Protein AF-A0A7Y9H619-F1 (afdb_monomer_lite)

Foldseek 3Di:
DDPQDPVNVVVVVVVVCVVQNVVVVVVVVVVVVVVVVVVVVVVVVVLVVCCVPPHPVVSVVCPCPPPVVNVVVVVVVVVVVVVVVVVVVVVPDPDDDDDDDDDDDDDYDDDDD

Organism: NCBI:txid1921566

Secondary structure (DSSP, 8-state):
-----HHHHHHHHHHHHHHH-TTHHHHHHHHHHHHHHHHHHHHHHHHHHHHHHH-HHHHHHHHHHH-HHHHHHHHHHHHHHHHHHHHHHSTT---------------------

pLDDT: mean 75.34, std 17.54, range [41.53, 97.0]

Structure (mmCIF, N/CA/C/O backbone):
data_AF-A0A7Y9H619-F1
#
_entry.id   AF-A0A7Y9H619-F1
#
loop_
_atom_site.group_PDB
_atom_site.id
_atom_site.type_symbol
_atom_site.label_atom_id
_atom_site.label_alt_id
_atom_site.label_comp_id
_atom_site.label_asym_id
_atom_site.label_entity_id
_atom_site.label_seq_id
_atom_site.pdbx_PDB_ins_code
_atom_site.Cartn_x
_atom_site.Cartn_y
_atom_site.Cartn_z
_atom_site.occupancy
_atom_site.B_iso_or_equiv
_atom_site.auth_seq_id
_atom_site.auth_comp_id
_atom_site.auth_asym_id
_atom_site.auth_atom_id
_atom_site.pdbx_PDB_model_num
ATOM 1 N N . MET A 1 1 ? -9.472 -18.718 -13.984 1.00 64.19 1 MET A N 1
ATOM 2 C CA . MET A 1 1 ? -9.658 -19.776 -12.963 1.00 64.19 1 MET A CA 1
ATOM 3 C C . MET A 1 1 ? -9.694 -19.228 -11.526 1.00 64.19 1 MET A C 1
ATOM 5 O O . MET A 1 1 ? -8.991 -19.726 -10.666 1.00 64.19 1 MET A O 1
ATOM 9 N N . PHE A 1 2 ? -10.572 -18.270 -11.216 1.00 72.88 2 PHE A N 1
ATOM 10 C CA . PHE A 1 2 ? -10.990 -17.988 -9.834 1.00 72.88 2 PHE A CA 1
ATOM 11 C C . PHE A 1 2 ? -12.449 -17.536 -9.887 1.00 72.88 2 PHE A C 1
ATOM 13 O O . PHE A 1 2 ? -12.740 -16.375 -10.151 1.00 72.88 2 PHE A O 1
ATOM 20 N N . GLY A 1 3 ? -13.370 -18.489 -9.739 1.00 82.62 3 GLY A N 1
ATOM 21 C CA . GLY A 1 3 ? -14.810 -18.231 -9.660 1.00 82.62 3 GLY A CA 1
ATOM 22 C C . GLY A 1 3 ? -15.199 -17.743 -8.267 1.00 82.62 3 GLY A C 1
ATOM 23 O O . GLY A 1 3 ? -15.964 -18.411 -7.586 1.00 82.62 3 GLY A O 1
ATOM 24 N N . ILE A 1 4 ? -14.600 -16.641 -7.810 1.00 86.31 4 ILE A N 1
ATOM 25 C CA . ILE A 1 4 ? -14.902 -16.035 -6.509 1.00 86.31 4 ILE A CA 1
ATOM 26 C C . ILE A 1 4 ? -15.941 -14.945 -6.745 1.00 86.31 4 ILE A C 1
ATOM 28 O O . ILE A 1 4 ? -15.640 -13.910 -7.342 1.00 86.31 4 ILE A O 1
ATOM 32 N N . GLY A 1 5 ? -17.166 -15.187 -6.291 1.00 92.25 5 GLY A N 1
ATOM 33 C CA . GLY A 1 5 ? -18.209 -14.180 -6.238 1.00 92.25 5 GLY A CA 1
ATOM 34 C C . GLY A 1 5 ? -18.122 -13.337 -4.966 1.00 92.25 5 GLY A C 1
ATOM 35 O O . GLY A 1 5 ? -17.282 -13.540 -4.085 1.00 92.25 5 GLY A O 1
ATOM 36 N N . LEU A 1 6 ? -19.040 -12.374 -4.856 1.00 95.06 6 LEU A N 1
ATOM 37 C CA . LEU A 1 6 ? -19.244 -11.606 -3.627 1.00 95.06 6 LEU A CA 1
ATOM 38 C C . LEU A 1 6 ? -19.458 -12.482 -2.372 1.00 95.06 6 LEU A C 1
ATOM 40 O O . LEU A 1 6 ? -18.857 -12.152 -1.346 1.00 95.06 6 LEU A O 1
ATOM 44 N N . PRO A 1 7 ? -20.262 -13.570 -2.394 1.00 95.31 7 PRO A N 1
ATOM 45 C CA . PRO A 1 7 ? -20.449 -14.388 -1.197 1.00 95.31 7 PRO A CA 1
ATOM 46 C C . PRO A 1 7 ? -19.173 -15.134 -0.786 1.00 95.31 7 PRO A C 1
ATOM 48 O O . PRO A 1 7 ? -18.835 -15.148 0.396 1.00 95.31 7 PRO A O 1
ATOM 51 N N . GLU A 1 8 ? -18.410 -15.686 -1.730 1.00 94.75 8 GLU A N 1
ATOM 52 C CA . GLU A 1 8 ? -17.138 -16.355 -1.439 1.00 94.75 8 GLU A CA 1
ATOM 53 C C . GLU A 1 8 ? -16.109 -15.370 -0.870 1.00 94.75 8 GLU A C 1
ATOM 55 O O . GLU A 1 8 ? -15.419 -15.680 0.104 1.00 94.75 8 GLU A O 1
ATOM 60 N N . LEU A 1 9 ? -16.050 -14.150 -1.416 1.00 95.38 9 LEU A N 1
ATOM 61 C CA . LEU A 1 9 ? -15.198 -13.084 -0.891 1.00 95.38 9 LEU A CA 1
ATOM 62 C C . LEU A 1 9 ? -15.567 -12.725 0.558 1.00 95.38 9 LEU A C 1
ATOM 64 O O . LEU A 1 9 ? -14.678 -12.526 1.386 1.00 95.38 9 LEU A O 1
ATOM 68 N N . ALA A 1 10 ? -16.862 -12.673 0.885 1.00 95.50 10 ALA A N 1
ATOM 69 C CA . ALA A 1 10 ? -17.329 -12.390 2.240 1.00 95.50 10 ALA A CA 1
ATOM 70 C C . ALA A 1 10 ? -16.909 -13.483 3.237 1.00 95.50 10 ALA A C 1
ATOM 72 O O . ALA A 1 10 ? -16.492 -13.165 4.351 1.00 95.50 10 ALA A O 1
ATOM 73 N N . VAL A 1 11 ? -16.950 -14.757 2.831 1.00 96.25 11 VAL A N 1
ATOM 74 C CA . VAL A 1 11 ? -16.474 -15.880 3.656 1.00 96.25 11 VAL A CA 1
ATOM 75 C C . VAL A 1 11 ? -14.970 -15.767 3.912 1.00 96.25 11 VAL A C 1
ATOM 77 O O . VAL A 1 11 ? -14.529 -15.880 5.056 1.00 96.25 11 VAL A O 1
ATOM 80 N N . ILE A 1 12 ? -14.176 -15.475 2.879 1.00 94.62 12 ILE A N 1
ATOM 81 C CA . ILE A 1 12 ? -12.725 -15.274 3.020 1.00 9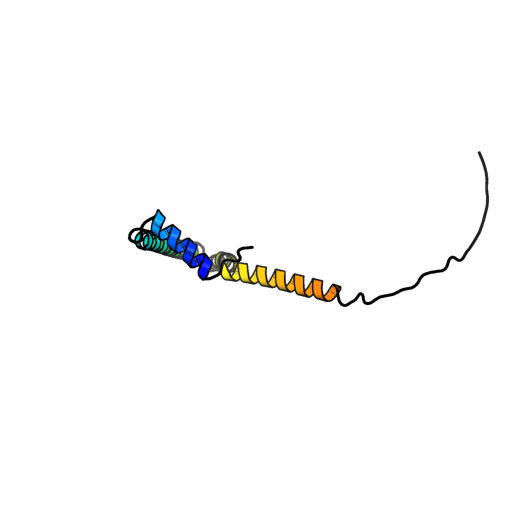4.62 12 ILE A CA 1
ATOM 82 C C . ILE A 1 12 ? -12.433 -14.093 3.952 1.00 94.62 12 ILE A C 1
ATOM 84 O O . ILE A 1 12 ? -11.598 -14.206 4.849 1.00 94.62 12 ILE A O 1
ATOM 88 N N . ALA A 1 13 ? -13.140 -12.974 3.778 1.00 94.06 13 ALA A N 1
ATOM 89 C CA . ALA A 1 13 ? -12.998 -11.804 4.636 1.00 94.06 13 ALA A CA 1
ATOM 90 C C . ALA A 1 13 ? -13.360 -12.126 6.092 1.00 94.06 13 ALA A C 1
ATOM 92 O O . ALA A 1 13 ? -12.637 -11.720 6.998 1.00 94.06 13 ALA A O 1
ATOM 93 N N . PHE A 1 14 ? -14.424 -12.899 6.322 1.00 95.88 14 PHE A N 1
ATOM 94 C CA . PHE A 1 14 ? -14.812 -13.346 7.656 1.00 95.88 14 PHE A CA 1
ATOM 95 C C . PHE A 1 14 ? -13.697 -14.156 8.326 1.00 95.88 14 PHE A C 1
ATOM 97 O O . PHE A 1 14 ? -13.278 -13.818 9.432 1.00 95.88 14 PHE A O 1
ATOM 104 N N . PHE A 1 15 ? -13.148 -15.165 7.644 1.00 96.25 15 PHE A N 1
ATOM 105 C CA . PHE A 1 15 ? -12.019 -15.928 8.180 1.00 96.25 15 PHE A CA 1
ATOM 106 C C . PHE A 1 15 ? -10.779 -15.054 8.393 1.00 96.25 15 PHE A C 1
ATOM 108 O O . PHE A 1 15 ? -10.129 -15.167 9.429 1.00 96.25 15 PHE A O 1
ATOM 115 N N . GLY A 1 16 ? -10.482 -14.132 7.475 1.00 94.88 16 GLY A N 1
ATOM 116 C CA . GLY A 1 16 ? -9.384 -13.176 7.632 1.00 94.88 16 GLY A CA 1
ATOM 117 C C . GLY A 1 16 ? -9.538 -12.298 8.879 1.00 94.88 16 GLY A C 1
ATOM 118 O O . GLY A 1 16 ? -8.575 -12.096 9.618 1.00 94.88 16 GLY A O 1
ATOM 119 N N . VAL A 1 17 ? -10.758 -11.828 9.153 1.00 95.38 17 VAL A N 1
ATOM 120 C CA . VAL A 1 17 ? -11.099 -11.056 10.357 1.00 95.38 17 VAL A CA 1
ATOM 121 C C . VAL A 1 17 ? -10.976 -11.902 11.617 1.00 95.38 17 VAL A C 1
ATOM 123 O O . VAL A 1 17 ? -10.455 -11.410 12.612 1.00 95.38 17 VAL A O 1
ATOM 126 N N . VAL A 1 18 ? -11.418 -13.159 11.599 1.00 95.69 18 VAL A N 1
ATOM 127 C CA . VAL A 1 18 ? -11.342 -14.044 12.771 1.00 95.69 18 VAL A CA 1
ATOM 128 C C . VAL A 1 18 ? -9.895 -14.418 13.103 1.00 95.69 18 VAL A C 1
ATOM 130 O O . VAL A 1 18 ? -9.519 -14.395 14.271 1.00 95.69 18 VAL A O 1
ATOM 133 N N . LEU A 1 19 ? -9.072 -14.729 12.098 1.00 94.56 19 LEU A N 1
ATOM 134 C CA . LEU A 1 19 ? -7.673 -15.123 12.300 1.00 94.56 19 LEU A CA 1
ATOM 135 C C . LEU A 1 19 ? -6.799 -13.948 12.754 1.00 94.56 19 LEU A C 1
ATOM 137 O O . LEU A 1 19 ? -5.972 -14.102 13.648 1.00 94.56 19 LEU A O 1
ATOM 141 N N . MET A 1 20 ? -6.958 -12.782 12.122 1.00 92.94 20 MET A N 1
ATOM 142 C CA . MET A 1 20 ? -6.105 -11.616 12.375 1.00 92.94 20 MET A CA 1
ATOM 143 C C . MET A 1 20 ? -6.664 -10.696 13.473 1.00 92.94 20 MET A C 1
ATOM 145 O O . MET A 1 20 ? -5.910 -10.006 14.160 1.00 92.94 20 MET A O 1
ATOM 149 N N . GLY A 1 21 ? -7.987 -10.666 13.625 1.00 93.06 21 GLY A N 1
ATOM 150 C CA . GLY A 1 21 ? -8.739 -9.737 14.463 1.00 93.06 21 GLY A CA 1
ATOM 151 C C . GLY A 1 21 ? -9.277 -8.523 13.677 1.00 93.06 21 GLY A C 1
ATOM 152 O O . GLY A 1 21 ? -8.534 -7.922 12.887 1.00 93.06 21 GLY A O 1
ATOM 153 N N . PRO A 1 22 ? -10.535 -8.093 13.920 1.00 92.62 22 PRO A N 1
ATOM 154 C CA . PRO A 1 22 ? -11.159 -6.956 13.229 1.00 92.62 22 PRO A CA 1
ATOM 155 C C . PRO A 1 22 ? -10.432 -5.631 13.470 1.00 92.62 22 PRO A C 1
ATOM 157 O O . PRO A 1 22 ? -10.440 -4.764 12.602 1.00 92.62 22 PRO A O 1
ATOM 160 N N . ASP A 1 23 ? -9.752 -5.489 14.608 1.00 93.31 23 ASP A N 1
ATOM 161 C CA . ASP A 1 23 ? -9.017 -4.271 14.957 1.00 93.31 23 ASP A CA 1
ATOM 162 C C . ASP A 1 23 ? -7.657 -4.168 14.247 1.00 93.31 23 ASP A C 1
ATOM 164 O O . ASP A 1 23 ? -7.142 -3.071 14.019 1.00 93.31 23 ASP A O 1
ATOM 168 N N . LYS A 1 24 ? -7.052 -5.307 13.876 1.00 92.56 24 LYS A N 1
ATOM 169 C CA . LYS A 1 24 ? -5.711 -5.364 13.266 1.00 92.56 24 LYS A CA 1
ATOM 170 C C . LYS A 1 24 ? -5.754 -5.134 11.757 1.00 92.56 24 LYS A C 1
ATOM 172 O O . LYS A 1 24 ? -4.895 -4.431 11.225 1.00 92.56 24 LYS A O 1
ATOM 177 N N . LEU A 1 25 ? -6.758 -5.686 11.073 1.00 92.44 25 LEU A N 1
ATOM 178 C CA . LEU A 1 25 ? -6.933 -5.567 9.620 1.00 92.44 25 LEU A CA 1
ATOM 179 C C . LEU A 1 25 ? -6.936 -4.128 9.078 1.00 92.44 25 LEU A C 1
ATOM 181 O O . LEU A 1 25 ? -6.172 -3.860 8.149 1.00 92.44 25 LEU A O 1
ATOM 185 N N . PRO A 1 26 ? -7.724 -3.176 9.618 1.00 90.75 26 PRO A N 1
ATOM 186 C CA . PRO A 1 26 ? -7.723 -1.805 9.115 1.00 90.75 26 PRO A CA 1
ATOM 187 C C . PRO A 1 26 ? -6.373 -1.118 9.338 1.00 90.75 26 PRO A C 1
ATOM 189 O O . PRO A 1 26 ? -5.955 -0.308 8.513 1.00 90.75 26 PRO A O 1
ATOM 192 N N . GLY A 1 27 ? -5.660 -1.459 10.416 1.00 94.19 27 GLY A N 1
ATOM 193 C CA . GLY A 1 27 ? -4.288 -1.006 10.638 1.00 94.19 27 GLY A CA 1
ATOM 194 C C . GLY A 1 27 ? -3.333 -1.518 9.558 1.00 94.19 27 GLY A C 1
ATOM 195 O O . GLY A 1 27 ? -2.603 -0.728 8.962 1.00 94.19 27 GLY A O 1
ATOM 196 N N . LEU A 1 28 ? -3.393 -2.817 9.256 1.00 93.62 28 LEU A N 1
ATOM 197 C CA . LEU A 1 28 ? -2.557 -3.461 8.240 1.00 93.62 28 LEU A CA 1
ATOM 198 C C . LEU A 1 28 ? -2.831 -2.906 6.833 1.00 93.62 28 LEU A C 1
ATOM 200 O O . LEU A 1 28 ? -1.905 -2.562 6.103 1.00 93.62 28 LEU A O 1
ATOM 204 N N . ALA A 1 29 ? -4.108 -2.736 6.480 1.00 94.00 29 ALA A N 1
ATOM 205 C CA . ALA A 1 29 ? -4.522 -2.148 5.210 1.00 94.00 29 ALA A CA 1
ATOM 206 C C . ALA A 1 29 ? -4.017 -0.706 5.055 1.00 94.00 29 ALA A C 1
ATOM 208 O O . ALA A 1 29 ? -3.542 -0.326 3.986 1.00 94.00 29 ALA A O 1
ATOM 209 N N . ARG A 1 30 ? -4.064 0.098 6.128 1.00 96.12 30 ARG A N 1
ATOM 210 C CA . ARG A 1 30 ? -3.514 1.463 6.130 1.00 96.12 30 ARG A CA 1
ATOM 211 C C . ARG A 1 30 ? -2.003 1.469 5.920 1.00 96.12 30 ARG A C 1
ATOM 213 O O . ARG A 1 30 ? -1.526 2.290 5.144 1.00 96.12 30 ARG A O 1
ATOM 220 N N . GLN A 1 31 ? -1.269 0.562 6.564 1.00 96.12 31 GLN A N 1
ATOM 221 C CA . GLN A 1 31 ? 0.181 0.436 6.378 1.00 96.12 31 GLN A CA 1
ATOM 222 C C . GLN A 1 31 ? 0.529 0.053 4.936 1.00 96.12 31 GLN A C 1
ATOM 224 O O . GLN A 1 31 ? 1.380 0.696 4.324 1.00 96.12 31 GLN A O 1
ATOM 229 N N . LEU A 1 32 ? -0.183 -0.919 4.355 1.00 96.62 32 LEU A N 1
ATOM 230 C CA . LEU A 1 32 ? -0.020 -1.282 2.944 1.00 96.62 32 LEU A CA 1
ATOM 231 C C . LEU A 1 32 ? -0.327 -0.101 2.018 1.00 96.62 32 LEU A C 1
ATOM 233 O O . LEU A 1 32 ? 0.459 0.206 1.126 1.00 96.62 32 LEU A O 1
ATOM 237 N N . ALA A 1 33 ? -1.436 0.604 2.252 1.00 96.44 33 ALA A N 1
ATOM 238 C CA . ALA A 1 33 ? -1.819 1.764 1.453 1.00 96.44 33 ALA A CA 1
ATOM 239 C C . ALA A 1 33 ? -0.774 2.889 1.534 1.00 96.44 33 ALA A C 1
ATOM 241 O O . ALA A 1 33 ? -0.457 3.523 0.526 1.00 96.44 33 ALA A O 1
ATOM 242 N N . GLN A 1 34 ? -0.210 3.126 2.719 1.00 97.00 34 GLN A N 1
ATOM 243 C CA . GLN A 1 34 ? 0.887 4.072 2.909 1.00 97.00 34 GLN A CA 1
ATOM 244 C C . GLN A 1 34 ? 2.153 3.624 2.174 1.00 97.00 34 GLN A C 1
ATOM 246 O O . GLN A 1 34 ? 2.777 4.457 1.520 1.00 97.00 34 GLN A O 1
ATOM 251 N N . GLY A 1 35 ? 2.488 2.331 2.213 1.00 96.81 35 GLY A N 1
ATOM 252 C CA . GLY A 1 35 ? 3.606 1.752 1.467 1.00 96.81 35 GLY A CA 1
ATOM 253 C C . GLY A 1 35 ? 3.448 1.918 -0.043 1.00 96.81 35 GLY A C 1
ATOM 254 O O . GLY A 1 35 ? 4.348 2.434 -0.697 1.00 96.81 35 GLY A O 1
ATOM 255 N N . ILE A 1 36 ? 2.273 1.595 -0.591 1.00 96.50 36 ILE A N 1
ATOM 256 C CA . ILE A 1 36 ? 1.959 1.787 -2.017 1.00 96.50 36 ILE A CA 1
ATOM 257 C C . ILE A 1 36 ? 2.056 3.270 -2.398 1.00 96.50 36 ILE A C 1
ATOM 259 O O . ILE A 1 36 ? 2.635 3.621 -3.424 1.00 96.50 36 ILE A O 1
ATOM 263 N N . LYS A 1 37 ? 1.527 4.170 -1.561 1.00 95.81 37 LYS A N 1
ATOM 264 C CA . LYS A 1 37 ? 1.607 5.617 -1.799 1.00 95.81 37 LYS A CA 1
ATOM 265 C C . LYS A 1 37 ? 3.047 6.130 -1.756 1.00 95.81 37 LYS A C 1
ATOM 267 O O . LYS A 1 37 ? 3.395 7.017 -2.531 1.00 95.81 37 LYS A O 1
ATOM 272 N N . ALA A 1 38 ? 3.865 5.603 -0.849 1.00 95.00 38 ALA A N 1
ATOM 273 C CA . ALA A 1 38 ? 5.282 5.932 -0.760 1.00 95.00 38 ALA A CA 1
ATOM 274 C C . ALA A 1 38 ? 6.050 5.414 -1.983 1.00 95.00 38 ALA A C 1
ATOM 276 O O . ALA A 1 38 ? 6.800 6.180 -2.575 1.00 95.00 38 ALA A O 1
ATOM 277 N N . ALA A 1 39 ? 5.797 4.175 -2.410 1.00 95.19 39 ALA A N 1
ATOM 278 C CA . ALA A 1 39 ? 6.380 3.599 -3.619 1.00 95.19 39 ALA A CA 1
ATOM 279 C C . ALA A 1 39 ? 6.035 4.424 -4.867 1.00 95.19 39 ALA A C 1
ATOM 281 O O . ALA A 1 39 ? 6.927 4.757 -5.640 1.00 95.19 39 ALA A O 1
ATOM 282 N N . ARG A 1 40 ? 4.769 4.842 -5.020 1.00 91.75 40 ARG A N 1
ATOM 283 C CA . ARG A 1 40 ? 4.353 5.723 -6.121 1.00 91.75 40 ARG A CA 1
ATOM 284 C C . ARG A 1 40 ? 5.128 7.042 -6.128 1.00 91.75 40 ARG A C 1
ATOM 286 O O . ARG A 1 40 ? 5.700 7.399 -7.145 1.00 91.75 40 ARG A O 1
ATOM 293 N N . ARG A 1 41 ? 5.201 7.720 -4.978 1.00 92.19 41 ARG A N 1
ATOM 294 C CA . ARG A 1 41 ? 5.954 8.980 -4.837 1.00 92.19 41 ARG A CA 1
ATOM 295 C C . ARG A 1 41 ? 7.438 8.815 -5.139 1.00 92.19 41 ARG A C 1
ATOM 297 O O . ARG A 1 41 ? 8.038 9.732 -5.674 1.00 92.19 41 ARG A O 1
ATOM 304 N N . MET A 1 42 ? 8.012 7.672 -4.769 1.00 92.12 42 MET A N 1
ATOM 305 C CA . MET A 1 42 ? 9.412 7.358 -5.031 1.00 92.12 42 MET A CA 1
ATOM 306 C C . MET A 1 42 ? 9.667 7.169 -6.528 1.00 92.12 42 MET A C 1
ATOM 308 O O . MET A 1 42 ? 10.643 7.699 -7.045 1.00 92.12 42 MET A O 1
ATOM 312 N N . GLY A 1 43 ? 8.762 6.482 -7.233 1.00 89.25 43 GLY A N 1
ATOM 313 C CA . GLY A 1 43 ? 8.797 6.397 -8.695 1.00 89.25 43 GLY A CA 1
ATOM 314 C C . GLY A 1 43 ? 8.684 7.772 -9.356 1.00 89.25 43 GLY A C 1
ATOM 315 O O . GLY A 1 43 ? 9.480 8.090 -10.234 1.00 89.25 43 GLY A O 1
ATOM 316 N N . ASP A 1 44 ? 7.765 8.615 -8.874 1.00 86.81 44 ASP A N 1
ATOM 317 C CA . ASP A 1 44 ? 7.590 9.983 -9.376 1.00 86.81 44 ASP A CA 1
ATOM 318 C C . ASP A 1 44 ? 8.860 10.839 -9.160 1.00 86.81 44 ASP A C 1
ATOM 320 O O . ASP A 1 44 ? 9.294 11.531 -10.076 1.00 86.81 44 ASP A O 1
ATOM 324 N N . SER A 1 45 ? 9.507 10.759 -7.988 1.00 86.81 45 SER A N 1
ATOM 325 C CA . SER A 1 45 ? 10.744 11.511 -7.711 1.00 86.81 45 SER A CA 1
ATOM 326 C C . SER A 1 45 ? 11.936 11.033 -8.536 1.00 86.81 45 SER A C 1
ATOM 328 O O . SER A 1 45 ? 12.678 11.853 -9.061 1.00 86.81 45 SER A O 1
ATOM 330 N N . VAL A 1 46 ? 12.099 9.713 -8.693 1.00 86.69 46 VAL A N 1
ATOM 331 C CA . VAL A 1 46 ? 13.160 9.145 -9.541 1.00 86.69 46 VAL A CA 1
ATOM 332 C C . VAL A 1 46 ? 12.968 9.615 -10.981 1.00 86.69 46 VAL A C 1
ATOM 334 O O . VAL A 1 46 ? 13.927 10.015 -11.633 1.00 86.69 46 VAL A O 1
ATOM 337 N N . ARG A 1 47 ? 11.720 9.651 -11.459 1.00 81.00 47 ARG A N 1
ATOM 338 C CA . ARG A 1 47 ? 11.406 10.182 -12.782 1.00 81.00 47 ARG A CA 1
ATOM 339 C C . ARG A 1 47 ? 11.793 11.653 -12.933 1.00 81.00 47 ARG A C 1
ATOM 341 O O . ARG A 1 47 ? 12.394 12.013 -13.944 1.00 81.00 47 ARG A O 1
ATOM 348 N N . ASP A 1 48 ? 11.435 12.493 -11.966 1.00 84.75 48 ASP A N 1
ATOM 349 C CA . ASP A 1 48 ? 11.762 13.924 -11.992 1.00 84.75 48 ASP A CA 1
ATOM 350 C C . ASP A 1 48 ? 13.284 14.161 -11.980 1.00 84.75 48 ASP A C 1
ATOM 352 O O . ASP A 1 48 ? 13.784 15.019 -12.717 1.00 84.75 48 ASP A O 1
ATOM 356 N N . ASP A 1 49 ? 14.034 13.355 -11.226 1.00 82.94 49 ASP A N 1
ATOM 357 C CA . ASP A 1 49 ? 15.499 13.408 -11.176 1.00 82.94 49 ASP A CA 1
ATOM 358 C C . ASP A 1 49 ? 16.140 12.985 -12.510 1.00 82.94 49 ASP A C 1
ATOM 360 O O . ASP A 1 49 ? 17.056 13.655 -13.004 1.00 82.94 49 ASP A O 1
ATOM 364 N N . LEU A 1 50 ? 15.639 11.912 -13.136 1.00 80.62 50 LEU A N 1
ATOM 365 C CA . LEU A 1 50 ? 16.070 11.456 -14.465 1.00 80.62 50 LEU A CA 1
ATOM 366 C C . LEU A 1 50 ? 15.772 12.510 -15.537 1.00 80.62 50 LEU A C 1
ATOM 368 O O . LEU A 1 50 ? 16.644 12.828 -16.347 1.00 80.62 50 LEU A O 1
ATOM 372 N N . ARG A 1 51 ? 14.580 13.115 -15.498 1.00 79.88 51 ARG A N 1
ATOM 373 C CA . ARG A 1 51 ? 14.174 14.187 -16.418 1.00 79.88 51 ARG A CA 1
ATOM 374 C C . ARG A 1 51 ? 15.063 15.424 -16.289 1.00 79.88 51 ARG A C 1
ATOM 376 O O . ARG A 1 51 ? 15.442 16.018 -17.296 1.00 79.88 51 ARG A O 1
ATOM 383 N N . THR A 1 52 ? 15.424 15.792 -15.060 1.00 79.50 52 THR A N 1
ATOM 384 C CA . THR A 1 52 ? 16.282 16.954 -14.776 1.00 79.50 52 THR A CA 1
ATOM 385 C C . THR A 1 52 ? 17.736 16.713 -15.187 1.00 79.50 52 THR A C 1
ATOM 387 O O . THR A 1 52 ? 18.412 17.642 -15.626 1.00 79.50 52 THR A O 1
ATOM 390 N N . SER A 1 53 ? 18.222 15.474 -15.066 1.00 76.44 53 SER A N 1
ATOM 391 C CA . SER A 1 53 ? 19.637 15.139 -15.275 1.00 76.44 53 SER A CA 1
ATOM 392 C C . SER A 1 53 ? 19.978 14.741 -16.715 1.00 76.44 53 SER A C 1
ATOM 394 O O . SER A 1 53 ? 21.102 14.973 -17.156 1.00 76.44 53 SER A O 1
ATOM 396 N N . LEU A 1 54 ? 19.043 14.124 -17.444 1.00 71.88 54 LEU A N 1
ATOM 397 C CA . LEU A 1 54 ? 19.297 13.504 -18.753 1.00 71.88 54 LEU A CA 1
ATOM 398 C C . LEU A 1 54 ? 18.504 14.146 -19.907 1.00 71.88 54 LEU A C 1
ATOM 400 O O . LEU A 1 54 ? 18.755 13.819 -21.065 1.00 71.88 54 LEU A O 1
ATOM 404 N N . GLY A 1 55 ? 17.610 15.097 -19.610 1.00 67.56 55 GLY A N 1
ATOM 405 C CA . GLY A 1 55 ? 16.796 15.800 -20.603 1.00 67.56 55 GLY A CA 1
ATOM 406 C C . GLY A 1 55 ? 15.491 15.077 -20.959 1.00 67.56 55 GLY A C 1
ATOM 407 O O . GLY A 1 55 ? 15.292 13.903 -20.647 1.00 67.56 55 GLY A O 1
ATOM 408 N N . ASP A 1 56 ? 14.582 15.811 -21.608 1.00 66.69 56 ASP A N 1
ATOM 409 C CA . ASP A 1 56 ? 13.188 15.397 -21.864 1.00 66.69 56 ASP A CA 1
ATOM 410 C C . ASP A 1 56 ? 13.076 14.133 -22.748 1.00 66.69 56 ASP A C 1
ATOM 412 O O . ASP A 1 56 ? 12.085 13.410 -22.665 1.00 66.69 56 ASP A O 1
ATOM 416 N N . ASP A 1 57 ? 14.122 13.811 -23.520 1.00 62.22 57 ASP A N 1
ATOM 417 C CA . ASP A 1 57 ? 14.127 12.733 -24.521 1.00 62.22 57 ASP A CA 1
ATOM 418 C C . ASP A 1 57 ? 14.115 11.301 -23.937 1.00 62.22 57 ASP A C 1
ATOM 420 O O . ASP A 1 57 ? 13.693 10.369 -24.620 1.00 62.22 57 ASP A O 1
ATOM 424 N N . TYR A 1 58 ? 14.539 11.092 -22.681 1.00 59.72 58 TYR A N 1
ATOM 425 C CA . TYR A 1 58 ? 14.603 9.749 -22.064 1.00 59.72 58 TYR A CA 1
ATOM 426 C C . TYR A 1 58 ? 13.476 9.460 -21.069 1.00 59.72 58 TYR A C 1
ATOM 428 O O . TYR A 1 58 ? 13.149 8.298 -20.825 1.00 59.72 58 TYR A O 1
ATOM 436 N N . ALA A 1 59 ? 12.827 10.495 -20.532 1.00 62.41 59 ALA A N 1
ATOM 437 C CA . ALA A 1 59 ? 11.732 10.317 -19.583 1.00 62.41 59 ALA A CA 1
ATOM 438 C C . ALA A 1 59 ? 10.510 9.646 -20.239 1.00 62.41 59 ALA A C 1
ATOM 440 O O . ALA A 1 59 ? 9.814 8.854 -19.597 1.00 62.41 59 ALA A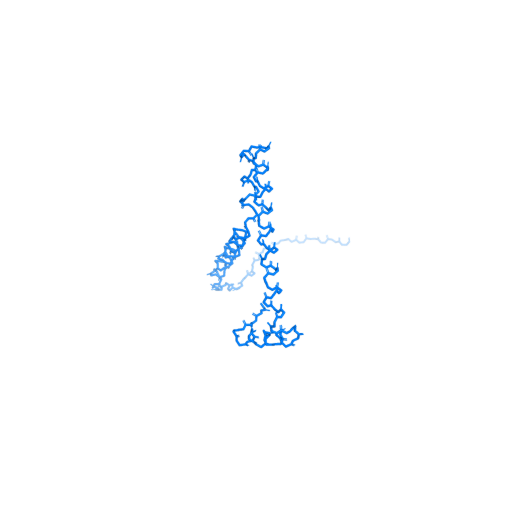 O 1
ATOM 441 N N . ASP A 1 60 ? 10.236 9.941 -21.512 1.00 60.91 60 ASP A N 1
ATOM 442 C CA . ASP A 1 60 ? 9.075 9.413 -22.241 1.00 60.91 60 ASP A CA 1
ATOM 443 C C . ASP A 1 60 ? 9.224 7.952 -22.691 1.00 60.91 60 ASP A C 1
ATOM 445 O O . ASP A 1 60 ? 8.214 7.250 -22.812 1.00 60.91 60 ASP A O 1
ATOM 449 N N . LEU A 1 61 ? 10.459 7.467 -22.861 1.00 60.47 61 LEU A N 1
ATOM 450 C CA . LEU A 1 61 ? 10.744 6.064 -23.186 1.00 60.47 61 LEU A CA 1
ATOM 451 C C . LEU A 1 61 ? 10.423 5.136 -22.006 1.00 60.47 61 LEU A C 1
ATOM 453 O O . LEU A 1 61 ? 9.851 4.070 -22.209 1.00 60.47 61 LEU A O 1
ATOM 457 N N . GLU A 1 62 ? 10.688 5.566 -20.770 1.00 60.31 62 GLU A N 1
ATOM 458 C CA . GLU A 1 62 ? 10.334 4.784 -19.579 1.00 60.31 62 GLU A CA 1
ATOM 459 C C . GLU A 1 62 ? 8.836 4.865 -19.234 1.00 60.31 62 GLU A C 1
ATOM 461 O O . GLU A 1 62 ? 8.325 3.973 -18.566 1.00 60.31 62 GLU A O 1
ATOM 466 N N . LEU A 1 63 ? 8.081 5.870 -19.709 1.00 54.44 63 LEU A N 1
ATOM 467 C CA . LEU A 1 63 ? 6.660 6.029 -19.338 1.00 54.44 63 LEU A CA 1
ATOM 468 C C . LEU A 1 63 ? 5.637 5.367 -20.238 1.00 54.44 63 LEU A C 1
ATOM 470 O O . LEU A 1 63 ? 4.588 4.956 -19.745 1.00 54.44 63 LEU A O 1
ATOM 474 N N . ARG A 1 64 ? 5.909 5.253 -21.538 1.00 60.16 64 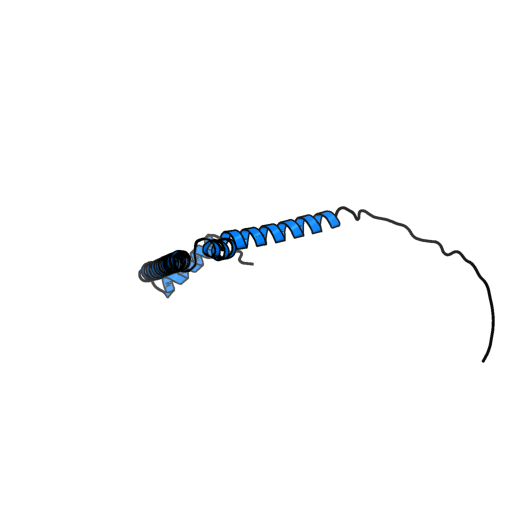ARG A N 1
ATOM 475 C CA . ARG A 1 64 ? 5.002 4.532 -22.445 1.00 60.16 64 ARG A CA 1
ATOM 476 C C . ARG A 1 64 ? 5.096 3.016 -22.299 1.00 60.16 64 ARG A C 1
ATOM 478 O O . ARG A 1 64 ? 4.187 2.339 -22.778 1.00 60.16 64 ARG A O 1
ATOM 485 N N . ASP A 1 65 ? 6.144 2.516 -21.645 1.00 59.41 65 ASP A N 1
ATOM 486 C CA . ASP A 1 65 ? 6.375 1.083 -21.450 1.00 59.41 65 ASP A CA 1
ATOM 487 C C . ASP A 1 65 ? 6.202 0.594 -20.001 1.00 59.41 65 ASP A C 1
ATOM 489 O O . ASP A 1 65 ? 5.975 -0.597 -19.814 1.00 59.41 65 ASP A O 1
ATOM 493 N N . LEU A 1 66 ? 6.211 1.462 -18.974 1.00 60.00 66 LEU A N 1
ATOM 494 C CA . LEU A 1 66 ? 5.969 1.043 -17.576 1.00 60.00 66 LEU A CA 1
ATOM 495 C C . LEU A 1 66 ? 4.553 1.312 -17.039 1.00 60.00 66 LEU A C 1
ATOM 497 O O . LEU A 1 66 ? 4.299 1.005 -15.873 1.00 60.00 66 LEU A O 1
ATOM 501 N N . ASP A 1 67 ? 3.613 1.859 -17.818 1.00 64.25 67 ASP A N 1
ATOM 502 C CA . ASP A 1 67 ? 2.225 1.960 -17.347 1.00 64.25 67 ASP A CA 1
ATOM 503 C C . ASP A 1 67 ? 1.536 0.583 -17.464 1.00 64.25 67 ASP A C 1
ATOM 505 O O . ASP A 1 67 ? 1.240 0.128 -18.578 1.00 64.25 67 ASP A O 1
ATOM 509 N N . PRO A 1 68 ? 1.243 -0.103 -16.337 1.00 59.28 68 PRO A N 1
ATOM 510 C CA . PRO A 1 68 ? 0.679 -1.450 -16.361 1.00 59.28 68 PRO A CA 1
ATOM 511 C C . PRO A 1 68 ? -0.671 -1.494 -17.080 1.00 59.28 68 PRO A C 1
ATOM 513 O O . PRO A 1 68 ? -1.075 -2.544 -17.576 1.00 59.28 68 PRO A O 1
ATOM 516 N N . ARG A 1 69 ? -1.384 -0.364 -17.166 1.00 71.06 69 ARG A N 1
ATOM 517 C CA . ARG A 1 69 ? -2.673 -0.288 -17.850 1.00 71.06 69 ARG A CA 1
ATOM 518 C C . ARG A 1 69 ? -2.520 -0.317 -19.366 1.00 71.06 69 ARG A C 1
ATOM 520 O O . ARG A 1 69 ? -3.332 -0.953 -20.032 1.00 71.06 69 ARG A O 1
ATOM 527 N N . GLU A 1 70 ? -1.491 0.336 -19.896 1.00 73.75 70 GLU A N 1
ATOM 528 C CA . GLU A 1 70 ? -1.172 0.305 -21.325 1.00 73.75 70 GLU A CA 1
ATOM 529 C C . GLU A 1 70 ? -0.557 -1.042 -21.721 1.00 73.75 70 GLU A C 1
ATOM 531 O O . GLU A 1 70 ? -0.944 -1.583 -22.753 1.00 73.75 70 GLU A O 1
ATOM 536 N N . MET A 1 71 ? 0.282 -1.653 -20.872 1.00 66.94 71 MET A N 1
ATOM 537 C CA . MET A 1 71 ? 0.751 -3.033 -21.080 1.00 66.94 71 MET A CA 1
ATOM 538 C C . MET A 1 71 ? -0.411 -4.027 -21.179 1.00 66.94 71 MET A C 1
ATOM 540 O O . MET A 1 71 ? -0.522 -4.748 -22.166 1.00 66.94 71 MET A O 1
ATOM 544 N N . VAL A 1 72 ? -1.322 -4.028 -20.198 1.00 75.44 72 VAL A N 1
ATOM 545 C CA . VAL A 1 72 ? -2.500 -4.912 -20.217 1.00 75.44 72 VAL A CA 1
ATOM 546 C C . VAL A 1 72 ? -3.369 -4.625 -21.434 1.00 75.44 72 VAL A C 1
ATOM 548 O O . VAL A 1 72 ? -3.878 -5.552 -22.051 1.00 75.44 72 VAL A O 1
ATOM 551 N N . ARG A 1 73 ? -3.530 -3.356 -21.816 1.00 81.38 73 ARG A N 1
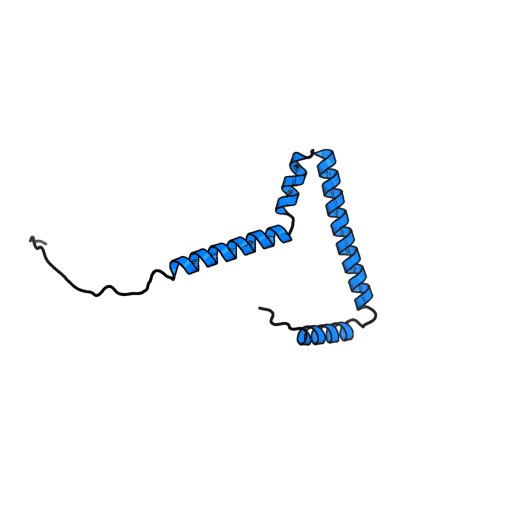ATOM 552 C CA . ARG A 1 73 ? -4.307 -2.985 -22.999 1.00 81.38 73 ARG A CA 1
ATOM 553 C C . ARG A 1 73 ? -3.675 -3.502 -24.291 1.00 81.38 73 ARG A C 1
ATOM 555 O O . ARG A 1 73 ? -4.419 -4.014 -25.118 1.00 81.38 73 ARG A O 1
ATOM 562 N N . ARG A 1 74 ? -2.350 -3.402 -24.450 1.00 79.38 74 ARG A N 1
ATOM 563 C CA . ARG A 1 74 ? -1.619 -3.970 -25.596 1.00 79.38 74 ARG A CA 1
ATOM 564 C C . ARG A 1 74 ? -1.756 -5.492 -25.628 1.00 79.38 74 ARG A C 1
ATOM 566 O O . ARG A 1 74 ? -2.180 -6.010 -26.648 1.00 79.38 74 ARG A O 1
ATOM 573 N N . GLN A 1 75 ? -1.532 -6.176 -24.502 1.00 80.31 75 GLN A N 1
ATOM 574 C CA . GLN A 1 75 ? -1.688 -7.634 -24.408 1.00 80.31 75 GLN A CA 1
ATOM 575 C C . GLN A 1 75 ? -3.120 -8.092 -24.717 1.00 80.31 75 GLN A C 1
ATOM 577 O O . GLN A 1 75 ? -3.333 -9.080 -25.403 1.00 80.31 75 GLN A O 1
ATOM 582 N N . VAL A 1 76 ? -4.124 -7.380 -24.202 1.00 83.06 76 VAL A N 1
ATOM 583 C CA . VAL A 1 76 ? -5.535 -7.699 -24.451 1.00 83.06 76 VAL A CA 1
ATOM 584 C C . VAL A 1 76 ? -5.885 -7.456 -25.917 1.00 83.06 76 VAL A C 1
ATOM 586 O O . VAL A 1 76 ? -6.580 -8.273 -26.501 1.00 83.06 76 VAL A O 1
ATOM 589 N N . GLN A 1 77 ? -5.401 -6.369 -26.524 1.00 84.75 77 GLN A N 1
ATOM 590 C CA . GLN A 1 77 ? -5.599 -6.111 -27.953 1.00 84.75 77 GLN A CA 1
ATOM 591 C C . GLN A 1 77 ? -4.921 -7.159 -28.831 1.00 84.75 77 GLN A C 1
ATOM 593 O O . GLN A 1 77 ? -5.523 -7.572 -29.808 1.00 84.75 77 GLN A O 1
ATOM 598 N N . GLU A 1 78 ? -3.718 -7.597 -28.473 1.00 84.19 78 GLU A N 1
ATOM 599 C CA . GLU A 1 78 ? -2.992 -8.668 -29.156 1.00 84.19 78 GLU A CA 1
ATOM 600 C C . GLU A 1 78 ? -3.770 -9.988 -29.091 1.00 84.19 78 GLU A C 1
ATOM 602 O O . GLU A 1 78 ? -4.045 -10.573 -30.128 1.00 84.19 78 GLU A O 1
ATOM 607 N N . ILE A 1 79 ? -4.257 -10.381 -27.908 1.00 84.94 79 ILE A N 1
ATOM 608 C CA . ILE A 1 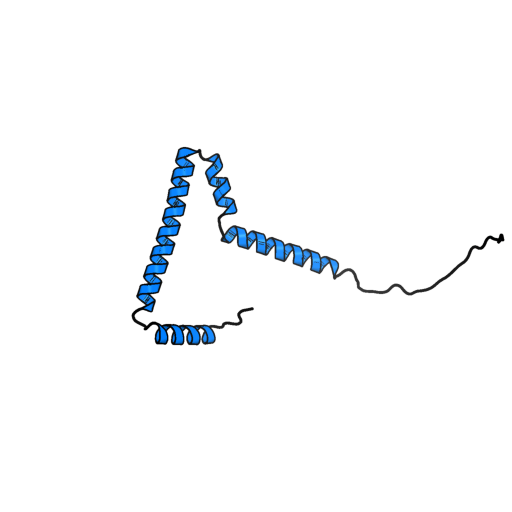79 ? -5.077 -11.594 -27.735 1.00 84.94 79 ILE A CA 1
ATOM 609 C C . ILE A 1 79 ? -6.411 -11.498 -28.493 1.00 84.94 79 ILE A C 1
ATOM 611 O O . ILE A 1 79 ? -6.881 -12.491 -29.041 1.00 84.94 79 ILE A O 1
ATOM 615 N N . LEU A 1 80 ? -7.063 -10.329 -28.495 1.00 81.12 80 LEU A N 1
ATOM 616 C CA . LEU A 1 80 ? -8.296 -10.133 -29.266 1.00 81.12 80 LEU A CA 1
ATOM 617 C C . LEU A 1 80 ? -8.026 -10.164 -30.772 1.00 81.12 80 LEU A C 1
ATOM 619 O O . LEU A 1 80 ? -8.822 -10.739 -31.498 1.00 81.12 80 LEU A O 1
ATOM 623 N N . ALA A 1 81 ? -6.926 -9.566 -31.228 1.00 82.19 81 ALA A N 1
ATOM 624 C CA . ALA A 1 81 ? -6.545 -9.571 -32.634 1.00 82.19 81 ALA A CA 1
ATOM 625 C C . ALA A 1 81 ? -6.191 -10.983 -33.114 1.00 82.19 81 ALA A C 1
ATOM 627 O O . ALA A 1 81 ? -6.671 -11.388 -34.162 1.00 82.19 81 ALA A O 1
ATOM 628 N N . GLU A 1 82 ? -5.432 -11.747 -32.327 1.00 76.31 82 GLU A N 1
ATOM 629 C CA . GLU A 1 82 ? -5.091 -13.144 -32.625 1.00 76.31 82 GLU A CA 1
ATOM 630 C C . GLU A 1 82 ? -6.351 -14.024 -32.662 1.00 76.31 82 GLU A C 1
ATOM 632 O O . GLU A 1 82 ? -6.524 -14.836 -33.563 1.00 76.31 82 GLU A O 1
ATOM 637 N N . ARG A 1 83 ? -7.314 -13.771 -31.767 1.00 71.88 83 ARG A N 1
ATOM 638 C CA . ARG A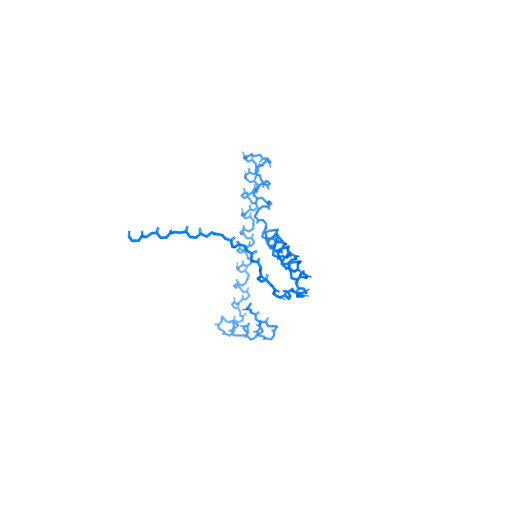 1 83 ? -8.617 -14.447 -31.790 1.00 71.88 83 ARG A CA 1
ATOM 639 C C . ARG A 1 83 ? -9.481 -14.065 -32.999 1.00 71.88 83 ARG A C 1
ATOM 641 O O . ARG A 1 83 ? -10.149 -14.930 -33.554 1.00 71.88 83 ARG A O 1
ATOM 648 N N . ASP A 1 84 ? -9.493 -12.791 -33.387 1.00 69.19 84 ASP A N 1
ATOM 649 C CA . ASP A 1 84 ? -10.207 -12.312 -34.578 1.00 69.19 84 ASP A CA 1
ATOM 650 C C . ASP A 1 84 ? -9.562 -12.834 -35.880 1.00 69.19 84 ASP A C 1
ATOM 652 O O . ASP A 1 84 ? -10.220 -12.841 -36.923 1.00 69.19 84 ASP A O 1
ATOM 656 N N . GLU A 1 85 ? -8.280 -13.217 -35.849 1.00 62.19 85 GLU A N 1
ATOM 657 C CA . GLU A 1 85 ? -7.568 -13.875 -36.952 1.00 62.19 85 GLU A CA 1
ATOM 658 C C . GLU A 1 85 ? -7.878 -15.381 -36.997 1.00 62.19 85 GLU A C 1
ATOM 660 O O . GLU A 1 85 ? -8.270 -15.868 -38.056 1.00 62.19 85 GLU A O 1
ATOM 665 N N . ASP A 1 86 ? -7.863 -16.080 -35.857 1.00 60.12 86 ASP A N 1
ATOM 666 C CA . ASP A 1 86 ? -8.273 -17.492 -35.759 1.00 60.12 86 ASP A CA 1
ATOM 667 C C . ASP A 1 86 ? -9.754 -17.708 -36.154 1.00 60.12 86 ASP A C 1
ATOM 669 O O . ASP A 1 86 ? -10.086 -18.665 -36.854 1.00 60.12 86 ASP A O 1
ATOM 673 N N . GLU A 1 87 ? -10.663 -16.798 -35.767 1.00 58.84 87 GLU A N 1
ATOM 674 C CA . GLU A 1 87 ? -12.090 -16.861 -36.140 1.00 58.84 87 GLU A CA 1
ATOM 675 C C . GLU A 1 87 ? -12.324 -16.581 -37.645 1.00 58.84 87 GLU A C 1
ATOM 677 O O . GLU A 1 87 ? -13.345 -16.998 -38.193 1.00 58.84 87 GLU A O 1
ATOM 682 N N . ARG A 1 88 ? -11.390 -15.922 -38.353 1.00 57.19 88 ARG A N 1
ATOM 683 C CA . ARG A 1 88 ? -11.470 -15.735 -39.821 1.00 57.19 88 ARG A CA 1
ATOM 684 C C . ARG A 1 88 ? -10.985 -16.943 -40.608 1.00 57.19 88 ARG A C 1
ATOM 686 O O . ARG A 1 88 ? -11.410 -17.105 -41.751 1.00 57.19 88 ARG A O 1
ATOM 693 N N . ASP A 1 89 ? -10.135 -17.767 -40.007 1.00 55.28 89 ASP A N 1
ATOM 694 C CA . ASP A 1 89 ? -9.641 -18.997 -40.620 1.00 55.28 89 ASP A CA 1
ATOM 695 C C . ASP A 1 89 ? -10.621 -20.179 -40.431 1.00 55.28 89 ASP A C 1
ATOM 697 O O . ASP A 1 89 ? -10.582 -21.131 -41.211 1.00 55.28 89 ASP A O 1
ATOM 701 N N . GLU A 1 90 ? -11.560 -20.116 -39.471 1.00 52.72 90 GLU A N 1
ATOM 702 C CA . GLU A 1 90 ? -12.591 -21.157 -39.267 1.00 52.72 90 GLU A CA 1
ATOM 703 C C . GLU A 1 90 ? -13.856 -21.012 -40.146 1.00 52.72 90 GLU A C 1
ATOM 705 O O . GLU A 1 90 ? -14.582 -21.993 -40.323 1.00 52.72 90 GLU A O 1
ATOM 710 N N . ASP A 1 91 ? -14.115 -19.850 -40.762 1.00 48.09 91 ASP A N 1
ATOM 711 C CA . ASP A 1 91 ? -15.290 -19.644 -41.636 1.00 48.09 91 ASP A CA 1
ATOM 712 C C . ASP A 1 91 ? -15.076 -20.093 -43.109 1.00 48.09 91 ASP A C 1
ATOM 714 O O . ASP A 1 91 ? -16.019 -20.037 -43.905 1.00 48.09 91 ASP A O 1
ATOM 718 N N . ASP A 1 92 ? -13.885 -20.589 -43.493 1.00 48.06 92 ASP A N 1
ATOM 719 C CA . ASP A 1 92 ? -13.587 -21.051 -44.873 1.00 48.06 92 ASP A CA 1
ATOM 720 C C . ASP A 1 92 ? -13.612 -22.583 -45.081 1.00 48.06 92 ASP A C 1
ATOM 722 O O . ASP A 1 92 ? -13.345 -23.046 -46.189 1.00 48.06 92 ASP A O 1
ATOM 726 N N . ASP A 1 93 ? -13.997 -23.408 -44.093 1.00 50.75 93 ASP A N 1
ATOM 727 C CA . ASP A 1 93 ? -14.137 -24.866 -44.311 1.00 50.75 93 ASP A CA 1
ATOM 728 C C . ASP A 1 93 ? -15.558 -25.412 -44.086 1.00 50.75 93 ASP A C 1
ATOM 730 O O . ASP A 1 93 ? -15.815 -26.343 -43.321 1.00 50.75 93 ASP A O 1
ATOM 734 N N . THR A 1 94 ? -16.515 -24.889 -44.859 1.00 42.59 94 THR A N 1
ATOM 735 C CA . THR A 1 94 ? -17.681 -25.682 -45.289 1.00 42.59 94 THR A CA 1
ATOM 736 C C . THR A 1 94 ? -17.324 -26.457 -46.573 1.00 42.59 94 THR A C 1
ATOM 738 O O . THR A 1 94 ? -17.500 -25.960 -47.680 1.00 42.59 94 THR A O 1
ATOM 741 N N . THR A 1 95 ? -16.753 -27.660 -46.385 1.00 51.41 95 THR A N 1
ATOM 742 C CA . THR A 1 95 ? -16.893 -28.967 -47.107 1.00 51.41 95 THR A CA 1
ATOM 743 C C . THR A 1 95 ? -17.632 -29.025 -48.475 1.00 51.41 95 THR A C 1
ATOM 745 O O . THR A 1 95 ? -18.546 -28.241 -48.704 1.00 51.41 95 THR A O 1
ATOM 748 N N . PRO A 1 96 ? -17.483 -30.067 -49.348 1.00 54.00 96 PRO A N 1
ATOM 749 C CA . PRO A 1 96 ? -16.535 -31.196 -49.422 1.00 54.00 96 PRO A CA 1
ATOM 750 C C . PRO A 1 96 ? -15.942 -31.408 -50.850 1.00 54.00 96 PRO A C 1
ATOM 752 O O . PRO A 1 96 ? -16.596 -31.126 -51.856 1.00 54.00 96 PRO A O 1
ATOM 755 N N . ARG A 1 97 ? -14.755 -32.025 -51.011 1.00 43.22 97 ARG A N 1
ATOM 756 C CA . ARG A 1 97 ? -14.344 -32.558 -52.334 1.00 43.22 97 ARG A CA 1
ATOM 757 C C . ARG A 1 97 ? -14.047 -34.053 -52.313 1.00 43.22 97 ARG A C 1
ATOM 759 O O . ARG A 1 97 ? -12.953 -34.519 -52.022 1.00 43.22 97 ARG A O 1
ATOM 766 N N . THR A 1 98 ? -15.107 -34.764 -52.669 1.00 41.53 98 THR A N 1
ATOM 767 C CA . THR A 1 98 ? -15.205 -36.079 -53.298 1.00 41.53 98 THR A CA 1
ATOM 768 C C . THR A 1 98 ? -13.929 -36.532 -54.027 1.00 41.53 98 THR A C 1
ATOM 770 O O . THR A 1 98 ? -13.444 -35.884 -54.954 1.00 41.53 98 THR A O 1
ATOM 773 N N . THR A 1 99 ? -13.444 -37.711 -53.638 1.00 55.28 99 THR A N 1
ATOM 774 C CA . THR A 1 99 ? -12.640 -38.648 -54.448 1.00 55.28 99 THR A CA 1
ATOM 775 C C . THR A 1 99 ? -13.437 -39.087 -55.702 1.00 55.28 99 THR A C 1
ATOM 777 O O . THR A 1 99 ? -14.604 -38.705 -55.818 1.00 55.28 99 THR A O 1
ATOM 780 N N . PRO A 1 100 ? -12.964 -39.957 -56.627 1.00 59.78 100 PRO A N 1
ATOM 781 C CA . PRO A 1 100 ? -11.625 -40.481 -56.957 1.00 59.78 100 PRO A CA 1
ATOM 782 C C . PRO A 1 100 ? -11.314 -40.419 -58.486 1.00 59.78 100 PRO A C 1
ATOM 784 O O . PRO A 1 100 ? -12.232 -40.531 -59.295 1.00 59.78 100 PRO A O 1
ATOM 787 N N . ARG A 1 101 ? -10.039 -40.416 -58.926 1.00 42.69 101 ARG A N 1
ATOM 788 C CA . ARG A 1 101 ? -9.608 -41.264 -60.073 1.00 42.69 101 ARG A CA 1
ATOM 789 C C . ARG A 1 101 ? -8.111 -41.269 -60.373 1.00 42.69 101 ARG A C 1
ATOM 791 O O . ARG A 1 101 ? -7.514 -40.284 -60.783 1.00 42.69 101 ARG A O 1
ATOM 798 N N . THR A 1 102 ? -7.589 -42.480 -60.272 1.00 58.09 102 THR A N 1
ATOM 799 C CA . THR A 1 102 ? -6.491 -43.094 -61.016 1.00 58.09 102 THR A CA 1
ATOM 800 C C . THR A 1 102 ? -6.665 -42.947 -62.538 1.00 58.09 102 THR A C 1
ATOM 802 O O . THR A 1 102 ? -7.734 -43.272 -63.047 1.00 58.09 102 THR A O 1
ATOM 805 N N . THR A 1 103 ? -5.613 -42.525 -63.250 1.00 52.91 103 THR A N 1
ATOM 806 C CA . THR A 1 103 ? -5.323 -42.787 -64.684 1.00 52.91 103 THR A CA 1
ATOM 807 C C . THR A 1 103 ? -3.876 -42.315 -64.919 1.00 52.91 103 THR A C 1
ATOM 809 O O . THR A 1 103 ? -3.571 -41.153 -64.696 1.00 52.91 103 THR A O 1
ATOM 812 N N . THR A 1 104 ? -2.890 -43.210 -65.034 1.00 52.81 104 THR A N 1
ATOM 813 C CA . THR A 1 104 ? -2.492 -44.001 -66.223 1.00 52.81 104 THR A CA 1
ATOM 814 C C . THR A 1 104 ? -1.563 -43.238 -67.174 1.00 52.81 104 THR A C 1
ATOM 816 O O . THR A 1 104 ? -2.019 -42.371 -67.909 1.00 52.81 104 THR A O 1
ATOM 819 N N . ALA A 1 105 ? -0.285 -43.647 -67.181 1.00 51.09 105 ALA A N 1
ATOM 820 C CA . ALA A 1 105 ? 0.644 -43.763 -68.324 1.00 51.09 105 ALA A CA 1
ATOM 821 C C . ALA A 1 105 ? 2.009 -44.243 -67.756 1.00 51.09 105 ALA A C 1
ATOM 823 O O . ALA A 1 105 ? 2.735 -43.457 -67.168 1.00 51.09 105 ALA A O 1
ATOM 824 N N . ALA A 1 106 ? 2.310 -45.536 -67.599 1.00 49.69 106 ALA A N 1
ATOM 825 C CA . ALA A 1 106 ? 2.682 -46.538 -68.609 1.00 49.69 106 ALA A CA 1
ATOM 826 C C . ALA A 1 106 ? 3.883 -46.151 -69.507 1.00 49.69 106 ALA A C 1
ATOM 828 O O . ALA A 1 106 ? 3.684 -45.555 -70.561 1.00 49.69 106 ALA A O 1
ATOM 829 N N . SER A 1 107 ? 5.107 -46.567 -69.135 1.00 53.31 107 SER A N 1
ATOM 830 C CA . SER A 1 107 ? 6.157 -47.058 -70.063 1.00 53.31 107 SER A CA 1
ATOM 831 C C . SER A 1 107 ? 7.421 -47.563 -69.329 1.00 53.31 107 SER A C 1
ATOM 833 O O . SER A 1 107 ? 7.596 -47.215 -68.165 1.00 53.31 107 SER A O 1
ATOM 835 N N . PRO A 1 108 ? 8.259 -48.435 -69.936 1.00 61.47 108 PRO A N 1
ATOM 836 C CA . PRO A 1 108 ? 8.455 -49.792 -69.418 1.00 61.47 108 PRO A CA 1
ATOM 837 C C . PRO A 1 108 ? 9.924 -50.193 -69.137 1.00 61.47 108 PRO A C 1
ATOM 839 O O . PRO A 1 108 ? 10.864 -49.556 -69.590 1.00 61.47 108 PRO A O 1
ATOM 842 N N . GLU A 1 109 ? 10.064 -51.319 -68.425 1.00 52.97 109 GLU A N 1
ATOM 843 C CA . GLU A 1 109 ? 11.110 -52.360 -68.528 1.00 52.97 109 GLU A CA 1
ATOM 844 C C . GLU A 1 109 ? 12.618 -52.009 -68.545 1.00 52.97 109 GLU A C 1
ATOM 846 O O . GLU A 1 109 ? 13.148 -51.491 -69.524 1.00 52.97 109 GLU A O 1
ATOM 851 N N . ARG A 1 110 ? 13.356 -52.539 -67.549 1.00 47.81 110 ARG A N 1
ATOM 852 C CA . ARG A 1 110 ? 14.389 -53.619 -67.649 1.00 47.81 110 ARG A CA 1
ATOM 853 C C . ARG A 1 110 ? 15.100 -53.747 -66.282 1.00 47.81 110 ARG A C 1
ATOM 855 O O . ARG A 1 110 ? 15.533 -52.747 -65.732 1.00 47.81 110 ARG A O 1
ATOM 862 N N . LYS A 1 111 ? 15.049 -54.899 -65.585 1.00 50.50 111 LYS A N 1
ATOM 863 C CA . LYS A 1 111 ? 15.940 -56.086 -65.720 1.00 50.50 111 LYS A CA 1
ATOM 864 C C . LYS A 1 111 ? 17.412 -55.662 -65.489 1.00 50.50 111 LYS A C 1
ATOM 866 O O . LYS A 1 111 ? 17.890 -54.838 -66.251 1.00 50.50 111 LYS A O 1
ATOM 871 N N . THR A 1 112 ? 18.191 -56.095 -64.493 1.00 58.06 112 THR A N 1
ATOM 872 C CA . THR A 1 112 ? 18.491 -57.434 -63.929 1.00 58.06 112 THR A CA 1
ATOM 873 C C . THR A 1 112 ? 19.439 -57.228 -62.730 1.00 58.06 112 THR A C 1
ATOM 875 O O . THR A 1 112 ? 20.181 -56.253 -62.755 1.00 58.06 112 THR A O 1
ATOM 878 N N . ALA A 1 113 ? 19.325 -58.055 -61.684 1.00 52.00 113 ALA A N 1
ATOM 879 C CA . ALA A 1 113 ? 20.359 -58.974 -61.158 1.00 52.00 113 ALA A CA 1
ATOM 880 C C . ALA A 1 113 ? 21.615 -58.327 -60.553 1.00 52.00 113 ALA A C 1
ATOM 882 O O . ALA A 1 113 ? 22.410 -57.739 -61.314 1.00 52.00 113 ALA A O 1
#

Radius of gyration: 32.15 Å; chains: 1; bounding box: 41×76×85 Å

InterPro domains:
  IPR003369 Sec-independent protein translocase protein TatA/B/E [PF02416] (2-49)

Sequence (113 aa):
MFGIGLPELAVIAFFGVVLMGPDKLPGLARQLAQGIKAARRMGDSVRDDLRTSLGDDYADLELRDLDPREMVRRQVQEILAERDEDERDEDDDTTPRTTPRTTTAASPERKTA